Protein AF-A0A2W4JT66-F1 (afdb_monomer)

Foldseek 3Di:
DDDDDDDDDDDDDDDDDDDDDDDDPPDPPDDPDDDDDDDPDDDDPFDQDDFDDDPPDTDHGRDGDDDQLVVVCQDVVVDPPSPDDDPVDPPRPRCPQHDDPSRNPCPVVVVVVVVVVVVVCCVQFVPKDFPDDFDFDPDPPDTDTPDTHIDGDDDPDDD

Secondary structure (DSSP, 8-state):
--------------PPPP------S--SS--S-S----------------SEEETTEEEPTT------HHHHTT-TTTSSSTTS--SS-SS----TT--GGG--TTHHHHHHHHHHHHHHHHHH-TT-EE-SPPEEP--SS---EEE--EE-PPPPPP-

Structure (mmCIF, N/CA/C/O backbone):
data_AF-A0A2W4JT66-F1
#
_entry.id   AF-A0A2W4JT66-F1
#
loop_
_atom_site.group_PDB
_atom_site.id
_atom_site.type_symbol
_atom_site.label_atom_id
_atom_site.label_alt_id
_atom_site.label_comp_id
_atom_site.label_asym_id
_atom_site.label_entity_id
_atom_site.label_seq_id
_atom_site.pdbx_PDB_ins_code
_atom_site.Cartn_x
_atom_site.Cartn_y
_atom_site.Cartn_z
_atom_site.occupancy
_atom_site.B_iso_or_equiv
_atom_site.auth_seq_id
_atom_site.auth_comp_id
_atom_site.auth_asym_id
_atom_site.auth_atom_id
_atom_site.pdbx_PDB_model_num
ATOM 1 N N . MET A 1 1 ? 44.906 57.636 31.935 1.00 37.56 1 MET A N 1
ATOM 2 C CA . MET A 1 1 ? 45.290 56.208 31.812 1.00 37.56 1 MET A CA 1
ATOM 3 C C . MET A 1 1 ? 44.112 55.410 31.243 1.00 37.56 1 MET A C 1
ATOM 5 O O . MET A 1 1 ? 42.994 55.909 31.277 1.00 37.56 1 MET A O 1
ATOM 9 N N . ARG A 1 2 ? 44.379 54.225 30.683 1.00 29.83 2 ARG A N 1
ATOM 10 C CA . ARG A 1 2 ? 43.460 53.199 30.126 1.00 29.83 2 ARG A CA 1
ATOM 11 C C . ARG A 1 2 ? 44.117 51.816 30.395 1.00 29.83 2 ARG A C 1
ATOM 13 O O . ARG A 1 2 ? 45.275 51.840 30.815 1.00 29.83 2 ARG A O 1
ATOM 20 N N . PRO A 1 3 ? 43.509 50.643 30.091 1.00 45.19 3 PRO A N 1
ATOM 21 C CA . PRO A 1 3 ? 42.133 50.371 29.645 1.00 45.19 3 PRO A CA 1
ATOM 22 C C . PRO A 1 3 ? 41.205 50.326 30.887 1.00 45.19 3 PRO A C 1
ATOM 24 O O . PRO A 1 3 ? 41.329 51.267 31.661 1.00 45.19 3 PRO A O 1
ATOM 27 N N . LEU A 1 4 ? 40.240 49.444 31.197 1.00 33.44 4 LEU A N 1
ATOM 28 C CA . LEU A 1 4 ? 39.607 48.197 30.693 1.00 33.44 4 LEU A CA 1
ATOM 29 C C . LEU A 1 4 ? 38.108 48.269 31.107 1.00 33.44 4 LEU A C 1
ATOM 31 O O . LEU A 1 4 ? 37.755 49.121 31.914 1.00 33.44 4 LEU A O 1
ATOM 35 N N . SER A 1 5 ? 37.180 47.371 30.760 1.00 30.52 5 SER A N 1
ATOM 36 C CA . SER A 1 5 ? 36.768 46.685 29.518 1.00 30.52 5 SER A CA 1
ATOM 37 C C . SER A 1 5 ? 35.603 45.756 29.911 1.00 30.52 5 SER A C 1
ATOM 39 O O . SER A 1 5 ? 35.780 44.929 30.803 1.00 30.52 5 SER A O 1
ATOM 41 N N . GLY A 1 6 ? 34.436 45.841 29.269 1.00 28.36 6 GLY A N 1
ATOM 42 C CA . GLY A 1 6 ? 33.312 44.945 29.579 1.00 28.36 6 GLY A CA 1
ATOM 43 C C . GLY A 1 6 ? 32.144 45.131 28.616 1.00 28.36 6 GLY A C 1
ATOM 44 O O . GLY A 1 6 ? 31.425 46.120 28.700 1.00 28.36 6 GLY A O 1
ATOM 45 N N . SER A 1 7 ? 31.979 44.206 27.670 1.00 31.39 7 SER A N 1
ATOM 46 C CA . SER A 1 7 ? 31.023 44.327 26.563 1.00 31.39 7 SER A CA 1
ATOM 47 C C . SER A 1 7 ? 29.937 43.252 26.630 1.00 31.39 7 SER A C 1
ATOM 49 O O . SER A 1 7 ? 30.170 42.110 26.235 1.00 31.39 7 SER A O 1
ATOM 51 N N . GLY A 1 8 ? 28.742 43.626 27.092 1.00 29.00 8 GLY A N 1
ATOM 52 C CA . GLY A 1 8 ? 27.541 42.794 26.990 1.00 29.00 8 GLY A CA 1
ATOM 53 C C . GLY A 1 8 ? 26.790 43.069 25.686 1.00 29.00 8 GLY A C 1
ATOM 54 O O . GLY A 1 8 ? 26.239 44.153 25.513 1.00 29.00 8 GLY A O 1
ATOM 55 N N . SER A 1 9 ? 26.755 42.103 24.769 1.00 33.09 9 SER A N 1
ATOM 56 C CA . SER A 1 9 ? 26.010 42.196 23.507 1.00 33.09 9 SER A CA 1
ATOM 57 C C . SER A 1 9 ? 24.583 41.657 23.661 1.00 33.09 9 SER A C 1
ATOM 59 O O . SER A 1 9 ? 24.345 40.450 23.657 1.00 33.09 9 SER A O 1
ATOM 61 N N . SER A 1 10 ? 23.603 42.555 23.773 1.00 30.44 10 SER A N 1
ATOM 62 C CA . SER A 1 10 ? 22.185 42.188 23.822 1.00 30.44 10 SER A CA 1
ATOM 63 C C . SER A 1 10 ? 21.671 41.754 22.441 1.00 30.44 10 SER A C 1
ATOM 65 O O . SER A 1 10 ? 21.551 42.545 21.505 1.00 30.44 10 SER A O 1
ATOM 67 N N . CYS A 1 11 ? 21.350 40.465 22.303 1.00 26.73 11 CYS A N 1
ATOM 68 C CA . CYS A 1 11 ? 20.792 39.910 21.071 1.00 26.73 11 CYS A CA 1
ATOM 69 C C . CYS A 1 11 ? 19.312 40.306 20.928 1.00 26.73 11 CYS A C 1
ATOM 71 O O . CYS A 1 11 ? 18.454 39.789 21.643 1.00 26.73 11 CYS A O 1
ATOM 73 N N . SER A 1 12 ? 19.003 41.241 20.024 1.00 29.94 12 SER A N 1
ATOM 74 C CA . SER A 1 12 ? 17.636 41.736 19.826 1.00 29.94 12 SER A CA 1
ATOM 75 C C . SER A 1 12 ? 16.807 40.829 18.905 1.00 29.94 12 SER A C 1
ATOM 77 O O . SER A 1 12 ? 17.192 40.483 17.786 1.00 29.94 12 SER A O 1
ATOM 79 N N . THR A 1 13 ? 15.621 40.447 19.378 1.00 30.22 13 THR A N 1
ATOM 80 C CA . THR A 1 13 ? 14.700 39.507 18.725 1.00 30.22 13 THR A CA 1
ATOM 81 C C . THR A 1 13 ? 13.972 40.131 17.528 1.00 30.22 13 THR A C 1
ATOM 83 O O . THR A 1 13 ? 12.829 40.579 17.621 1.00 30.22 13 THR A O 1
ATOM 86 N N . ARG A 1 14 ? 14.606 40.125 16.348 1.00 28.62 14 ARG A N 1
ATOM 87 C CA . ARG A 1 14 ? 13.943 40.527 15.094 1.00 28.62 14 ARG A CA 1
ATOM 88 C C . ARG A 1 14 ? 13.009 39.424 14.577 1.00 28.62 14 ARG A C 1
ATOM 90 O O . ARG A 1 14 ? 13.439 38.485 13.908 1.00 28.62 14 ARG A O 1
ATOM 97 N N . THR A 1 15 ? 11.713 39.584 14.833 1.00 33.66 15 THR A N 1
ATOM 98 C CA . THR A 1 15 ? 10.638 38.753 14.272 1.00 33.66 15 THR A CA 1
ATOM 99 C C . THR A 1 15 ? 10.666 38.767 12.737 1.00 33.66 15 THR A C 1
ATOM 101 O O . THR A 1 15 ? 10.582 39.818 12.099 1.00 33.66 15 THR A O 1
ATOM 104 N N . ARG A 1 16 ? 10.788 37.589 12.111 1.00 32.16 16 ARG A N 1
ATOM 105 C CA . ARG A 1 16 ? 10.805 37.450 10.645 1.00 32.16 16 ARG A CA 1
ATOM 106 C C . ARG A 1 16 ? 9.452 36.930 10.162 1.00 32.16 16 ARG A C 1
ATOM 108 O O . ARG A 1 16 ? 9.041 35.837 10.541 1.00 32.16 16 ARG A O 1
ATOM 115 N N . ARG A 1 17 ? 8.756 37.726 9.340 1.00 29.73 17 ARG A N 1
ATOM 116 C CA . ARG A 1 17 ? 7.459 37.365 8.738 1.00 29.73 17 ARG A CA 1
ATOM 117 C C . ARG A 1 17 ? 7.528 35.996 8.049 1.00 29.73 17 ARG A C 1
ATOM 119 O O . ARG A 1 17 ? 8.487 35.720 7.330 1.00 29.73 17 ARG A O 1
ATOM 126 N N . ARG A 1 18 ? 6.460 35.199 8.180 1.00 33.50 18 ARG A N 1
ATOM 127 C CA . ARG A 1 18 ? 6.167 34.126 7.220 1.00 33.50 18 ARG A CA 1
ATOM 128 C C . ARG A 1 18 ? 5.871 34.760 5.859 1.00 33.50 18 ARG A C 1
ATOM 130 O O . ARG A 1 18 ? 5.013 35.632 5.762 1.00 33.50 18 ARG A O 1
ATOM 137 N N . SER A 1 19 ? 6.547 34.284 4.823 1.00 29.20 19 SER A N 1
ATOM 138 C CA . SER A 1 19 ? 6.195 34.502 3.420 1.00 29.20 19 SER A CA 1
ATOM 139 C C . SER A 1 19 ? 6.263 33.150 2.724 1.00 29.20 19 SER A C 1
ATOM 141 O O . SER A 1 19 ? 7.287 32.470 2.821 1.00 29.20 19 SER A O 1
ATOM 143 N N . SER A 1 20 ? 5.180 32.748 2.067 1.00 37.56 20 SER A N 1
ATOM 144 C CA . SER A 1 20 ? 5.131 31.534 1.256 1.00 37.56 20 SER A CA 1
ATOM 145 C C . SER A 1 20 ? 6.160 31.609 0.126 1.00 37.56 20 SER A C 1
ATOM 147 O O . SER A 1 20 ? 6.256 32.614 -0.575 1.00 37.56 20 SER A O 1
ATOM 149 N N . ALA A 1 21 ? 6.936 30.541 -0.044 1.00 29.69 21 ALA A N 1
ATOM 150 C CA . ALA A 1 21 ? 7.884 30.391 -1.138 1.00 29.69 21 ALA A CA 1
ATOM 151 C C . ALA A 1 21 ? 7.796 28.958 -1.668 1.00 29.69 21 ALA A C 1
ATOM 153 O O . ALA A 1 21 ? 8.055 28.001 -0.938 1.00 29.69 21 ALA A O 1
ATOM 154 N N . THR A 1 22 ? 7.388 28.828 -2.928 1.00 28.62 22 THR A N 1
ATOM 155 C CA . THR A 1 22 ? 7.258 27.559 -3.651 1.00 28.62 22 THR A CA 1
ATOM 156 C C . THR A 1 22 ? 8.576 26.789 -3.626 1.00 28.62 22 THR A C 1
ATOM 158 O O . THR A 1 22 ? 9.622 27.362 -3.924 1.00 28.62 22 THR A O 1
ATOM 161 N N . ILE A 1 23 ? 8.536 25.494 -3.295 1.00 28.20 23 ILE A N 1
ATOM 162 C CA . ILE A 1 23 ? 9.728 24.634 -3.264 1.00 28.20 23 ILE A CA 1
ATOM 163 C C . ILE A 1 23 ? 10.257 24.471 -4.703 1.00 28.20 23 ILE A C 1
ATOM 165 O O . ILE A 1 23 ? 9.552 23.903 -5.538 1.00 28.20 23 ILE A O 1
ATOM 169 N N . PRO A 1 24 ? 11.472 24.949 -5.036 1.00 28.22 24 PRO A N 1
ATOM 170 C CA . PRO A 1 24 ? 11.989 24.858 -6.394 1.00 28.22 24 PRO A CA 1
ATOM 171 C C . PRO A 1 24 ? 12.610 23.480 -6.660 1.00 28.22 24 PRO A C 1
ATOM 173 O O . PRO A 1 24 ? 13.365 22.953 -5.843 1.00 28.22 24 PRO A O 1
ATOM 176 N N . ILE A 1 25 ? 12.385 22.939 -7.860 1.00 33.06 25 ILE A N 1
ATOM 177 C CA . ILE A 1 25 ? 12.817 21.601 -8.331 1.00 33.06 25 ILE A CA 1
ATOM 178 C C . ILE A 1 25 ? 14.354 21.510 -8.591 1.00 33.06 25 ILE A C 1
ATOM 180 O O . ILE A 1 25 ? 14.862 20.693 -9.354 1.00 33.06 25 ILE A O 1
ATOM 184 N N . CYS A 1 26 ? 15.156 22.340 -7.918 1.00 25.95 26 CYS A N 1
ATOM 185 C CA . CYS A 1 26 ? 16.594 22.505 -8.152 1.00 25.95 26 CYS A CA 1
ATOM 186 C C . CYS A 1 26 ? 17.467 21.749 -7.125 1.00 25.95 26 CYS A C 1
ATOM 188 O O . CYS A 1 26 ? 18.288 22.355 -6.438 1.00 25.95 26 CYS A O 1
ATOM 190 N N . TRP A 1 27 ? 17.299 20.423 -7.004 1.00 25.17 27 TRP A N 1
ATOM 191 C CA . TRP A 1 27 ? 18.064 19.602 -6.036 1.00 25.17 27 TRP A CA 1
ATOM 192 C C . TRP A 1 27 ? 18.838 18.402 -6.615 1.00 25.17 27 TRP A C 1
ATOM 194 O O . TRP A 1 27 ? 19.273 17.518 -5.885 1.00 25.17 27 TRP A O 1
ATOM 204 N N . THR A 1 28 ? 19.094 18.385 -7.927 1.00 35.91 28 THR A N 1
ATOM 205 C CA . THR A 1 28 ? 19.926 17.357 -8.596 1.00 35.91 28 THR A CA 1
ATOM 206 C C . THR A 1 28 ? 21.091 17.945 -9.410 1.00 35.91 28 THR A C 1
ATOM 208 O O . THR A 1 28 ? 21.583 17.327 -10.351 1.00 35.91 28 THR A O 1
ATOM 211 N N . ALA A 1 29 ? 21.582 19.133 -9.027 1.00 31.92 29 ALA A N 1
ATOM 212 C CA . ALA A 1 29 ? 22.591 19.890 -9.783 1.00 31.92 29 ALA A CA 1
ATOM 213 C C . ALA A 1 29 ? 23.931 20.165 -9.052 1.00 31.92 29 ALA A C 1
ATOM 215 O O . ALA A 1 29 ? 24.747 20.933 -9.563 1.00 31.92 29 ALA A O 1
ATOM 216 N N . ARG A 1 30 ? 24.213 19.561 -7.880 1.00 30.19 30 ARG A N 1
ATOM 217 C CA . ARG A 1 30 ? 25.491 19.796 -7.162 1.00 30.19 30 ARG A CA 1
ATOM 218 C C . ARG A 1 30 ? 26.034 18.601 -6.358 1.00 30.19 30 ARG A C 1
ATOM 220 O O . ARG A 1 30 ? 26.128 18.655 -5.141 1.00 30.19 30 ARG A O 1
ATOM 227 N N . SER A 1 31 ? 26.479 17.552 -7.055 1.00 28.94 31 SER A N 1
ATOM 228 C CA . SER A 1 31 ? 27.296 16.460 -6.474 1.00 28.94 31 SER A CA 1
ATOM 229 C C . SER A 1 31 ? 28.659 16.246 -7.159 1.00 28.94 31 SER A C 1
ATOM 231 O O . SER A 1 31 ? 29.521 15.546 -6.628 1.00 28.94 31 SER A O 1
ATOM 233 N N . LYS A 1 32 ? 28.928 16.897 -8.302 1.00 30.89 32 LYS A N 1
ATOM 234 C CA . LYS A 1 32 ? 30.265 16.908 -8.924 1.00 30.89 32 LYS A CA 1
ATOM 235 C C . LYS A 1 32 ? 31.229 17.834 -8.166 1.00 30.89 32 LYS A C 1
ATOM 237 O O . LYS A 1 32 ? 31.409 18.973 -8.595 1.00 30.89 32 LYS A O 1
ATOM 242 N N . ARG A 1 33 ? 31.837 17.323 -7.082 1.00 30.83 33 ARG A N 1
ATOM 243 C CA . ARG A 1 33 ? 33.241 17.529 -6.621 1.00 30.83 33 ARG A CA 1
ATOM 244 C C . ARG A 1 33 ? 33.397 17.178 -5.127 1.00 30.83 33 ARG A C 1
ATOM 246 O O . ARG A 1 33 ? 33.743 18.034 -4.324 1.00 30.83 33 ARG A O 1
ATOM 253 N N . CYS A 1 34 ? 33.200 15.907 -4.782 1.00 25.83 34 CYS A N 1
ATOM 254 C CA . CYS A 1 34 ? 33.776 15.310 -3.573 1.00 25.83 34 CYS A CA 1
ATOM 255 C C . CYS A 1 34 ? 34.609 14.086 -3.974 1.00 25.83 34 CYS A C 1
ATOM 257 O O . CYS A 1 34 ? 34.186 13.309 -4.826 1.00 25.83 34 CYS A O 1
ATOM 259 N N . SER A 1 35 ? 35.799 14.002 -3.382 1.00 26.03 35 SER A N 1
ATOM 260 C CA . SER A 1 35 ? 36.809 12.934 -3.350 1.00 26.03 35 SER A CA 1
ATOM 261 C C . SER A 1 35 ? 36.580 11.653 -4.168 1.00 26.03 35 SER A C 1
ATOM 263 O O . SER A 1 35 ? 35.626 10.909 -3.951 1.00 26.03 35 SER A O 1
ATOM 265 N N . ALA A 1 36 ? 37.560 11.308 -5.009 1.00 33.38 36 ALA A N 1
ATOM 266 C CA . ALA A 1 36 ? 37.709 9.938 -5.492 1.00 33.38 36 ALA A CA 1
ATOM 267 C C . ALA A 1 36 ? 38.086 9.014 -4.317 1.00 33.38 36 ALA A C 1
ATOM 269 O O . ALA A 1 36 ? 39.074 9.261 -3.631 1.00 33.38 36 ALA A O 1
ATOM 270 N N . GLY A 1 37 ? 37.302 7.957 -4.093 1.00 28.25 37 GLY A N 1
ATOM 271 C CA . GLY A 1 37 ? 37.532 6.995 -3.012 1.00 28.25 37 GLY A CA 1
ATOM 272 C C . GLY A 1 37 ? 36.408 5.963 -2.895 1.00 28.25 37 GLY A C 1
ATOM 273 O O . GLY A 1 37 ? 35.294 6.293 -2.509 1.00 28.25 37 GLY A O 1
ATOM 274 N N . SER A 1 38 ? 36.709 4.717 -3.271 1.00 30.16 38 SER A N 1
ATOM 275 C CA . SER A 1 38 ? 36.055 3.474 -2.810 1.00 30.16 38 SER A CA 1
ATOM 276 C C . SER A 1 38 ? 34.560 3.516 -2.414 1.00 30.16 38 SER A C 1
ATOM 278 O O . SER A 1 38 ? 34.219 3.341 -1.248 1.00 30.16 38 SER A O 1
ATOM 280 N N . LEU A 1 39 ? 33.649 3.603 -3.392 1.00 28.72 39 LEU A N 1
ATOM 281 C CA . LEU A 1 39 ? 32.224 3.259 -3.203 1.00 28.72 39 LEU A CA 1
ATOM 282 C C . LEU A 1 39 ? 31.661 2.502 -4.422 1.00 28.72 39 LEU A C 1
ATOM 284 O O . LEU A 1 39 ? 30.689 2.884 -5.071 1.00 28.72 39 LEU A O 1
ATOM 288 N N . ARG A 1 40 ? 32.331 1.392 -4.759 1.00 31.05 40 ARG A N 1
ATOM 289 C CA . ARG A 1 40 ? 31.902 0.447 -5.802 1.00 31.05 40 ARG A CA 1
ATOM 290 C C . ARG A 1 40 ? 30.761 -0.418 -5.248 1.00 31.05 40 ARG A C 1
ATOM 292 O O . ARG A 1 40 ? 30.931 -1.022 -4.200 1.00 31.05 40 ARG A O 1
ATOM 299 N N . ARG A 1 41 ? 29.652 -0.528 -5.993 1.00 34.56 41 ARG A N 1
ATOM 300 C CA . ARG A 1 41 ? 28.421 -1.269 -5.634 1.00 34.56 41 ARG A CA 1
ATOM 301 C C . ARG A 1 41 ? 27.715 -0.760 -4.358 1.00 34.56 41 ARG A C 1
ATOM 303 O O . ARG A 1 41 ? 27.896 -1.295 -3.271 1.00 34.56 41 ARG A O 1
ATOM 310 N N . ARG A 1 42 ? 26.773 0.173 -4.525 1.00 30.16 42 ARG A N 1
ATOM 311 C CA . ARG A 1 42 ? 25.544 0.195 -3.713 1.00 30.16 42 ARG A CA 1
ATOM 312 C C . ARG A 1 42 ? 24.365 0.105 -4.681 1.00 30.16 42 ARG A C 1
ATOM 314 O O . ARG A 1 42 ? 24.335 0.835 -5.667 1.00 30.16 42 ARG A O 1
ATOM 321 N N . THR A 1 43 ? 23.488 -0.871 -4.470 1.00 34.41 43 THR A N 1
ATOM 322 C CA . THR A 1 43 ? 22.540 -1.334 -5.493 1.00 34.41 43 THR A CA 1
ATOM 323 C C . THR A 1 43 ? 21.412 -0.334 -5.725 1.00 34.41 43 THR A C 1
ATOM 325 O O . THR A 1 43 ? 20.667 -0.014 -4.804 1.00 34.41 43 THR A O 1
ATOM 328 N N . VAL A 1 44 ? 21.253 0.099 -6.975 1.00 40.81 44 VAL A N 1
ATOM 329 C CA . VAL A 1 44 ? 20.048 0.756 -7.497 1.00 40.81 44 VAL A CA 1
ATOM 330 C C . VAL A 1 44 ? 19.626 -0.042 -8.728 1.00 40.81 44 VAL A C 1
ATOM 332 O O . VAL A 1 44 ? 20.479 -0.407 -9.537 1.00 40.81 44 VAL A O 1
ATOM 335 N N . PHE A 1 45 ? 18.335 -0.354 -8.856 1.00 42.72 45 PHE A N 1
ATOM 336 C CA . PHE A 1 45 ? 17.813 -1.089 -10.008 1.00 42.72 45 PHE A CA 1
ATOM 337 C C . PHE A 1 45 ? 17.864 -0.207 -11.262 1.00 42.72 45 PHE A C 1
ATOM 339 O O . PHE A 1 45 ? 17.018 0.659 -11.460 1.00 42.72 45 PHE A O 1
ATOM 346 N N . GLY A 1 46 ? 18.875 -0.435 -12.099 1.00 46.44 46 GLY A N 1
ATOM 347 C CA . GLY A 1 46 ? 19.053 0.239 -13.380 1.00 46.44 46 GLY A CA 1
ATOM 348 C C . GLY A 1 46 ? 20.039 -0.525 -14.260 1.00 46.44 46 GLY A C 1
ATOM 349 O O . GLY A 1 46 ? 21.210 -0.667 -13.912 1.00 46.44 46 GLY A O 1
ATOM 350 N N . SER A 1 47 ? 19.564 -1.025 -15.399 1.00 41.28 47 SER A N 1
ATOM 351 C CA . SER A 1 47 ? 20.405 -1.686 -16.403 1.00 41.28 47 SER A CA 1
ATOM 352 C C . SER A 1 47 ? 21.072 -0.650 -17.320 1.00 41.28 47 SER A C 1
ATOM 354 O O . SER A 1 47 ? 20.452 0.369 -17.628 1.00 41.28 47 SER A O 1
ATOM 356 N N . PRO A 1 48 ? 22.306 -0.881 -17.810 1.00 46.28 48 PRO A N 1
ATOM 357 C CA . PRO A 1 48 ? 22.974 0.034 -18.734 1.00 46.28 48 PRO A CA 1
ATOM 358 C C . PRO A 1 48 ? 22.291 0.013 -20.111 1.00 46.28 48 PRO A C 1
ATOM 360 O O . PRO A 1 48 ? 22.538 -0.867 -20.937 1.00 46.28 48 PRO A O 1
ATOM 363 N N . LEU A 1 49 ? 21.421 0.992 -20.360 1.00 55.22 49 LEU A N 1
ATOM 364 C CA . LEU A 1 49 ? 20.580 1.046 -21.557 1.00 55.22 49 LEU A CA 1
ATOM 365 C C . LEU A 1 49 ? 21.372 1.297 -22.849 1.00 55.22 49 LEU A C 1
ATOM 367 O O . LEU A 1 49 ? 22.395 1.985 -22.865 1.00 55.22 49 LEU A O 1
ATOM 371 N N . ARG A 1 50 ? 20.837 0.797 -23.969 1.00 49.22 50 ARG A N 1
ATOM 372 C CA . ARG A 1 50 ? 21.166 1.278 -25.321 1.00 49.22 50 ARG A CA 1
ATOM 373 C C . ARG A 1 50 ? 20.451 2.618 -25.545 1.00 49.22 50 ARG A C 1
ATOM 375 O O . ARG A 1 50 ? 19.325 2.783 -25.089 1.00 49.22 50 ARG A O 1
ATOM 382 N N . THR A 1 51 ? 21.093 3.552 -26.251 1.00 49.28 51 THR A N 1
ATOM 383 C CA . THR A 1 51 ? 20.539 4.877 -26.594 1.00 49.28 51 THR A CA 1
ATOM 384 C C . THR A 1 51 ? 19.099 4.776 -27.108 1.00 49.28 51 THR A C 1
ATOM 386 O O . THR A 1 51 ? 18.849 4.071 -28.086 1.00 49.28 51 THR A O 1
ATOM 389 N N . SER A 1 52 ? 18.174 5.496 -26.473 1.00 55.44 52 SER A N 1
ATOM 390 C CA . SER A 1 52 ? 16.737 5.464 -26.774 1.00 55.44 52 SER A CA 1
ATOM 391 C C . SER A 1 52 ? 16.093 6.851 -26.614 1.00 55.44 52 SER A C 1
ATOM 393 O O . SER A 1 52 ? 16.724 7.806 -26.145 1.00 55.44 52 SER A O 1
ATOM 395 N N . ARG A 1 53 ? 14.832 6.983 -27.048 1.00 47.53 53 ARG A N 1
ATOM 396 C CA . ARG A 1 53 ? 14.027 8.206 -26.910 1.00 47.53 53 ARG A CA 1
ATOM 397 C C . ARG A 1 53 ? 12.824 7.918 -26.014 1.00 47.53 53 ARG A C 1
ATOM 399 O O . ARG A 1 53 ? 11.836 7.366 -26.488 1.00 47.53 53 ARG A O 1
ATOM 406 N N . SER A 1 54 ? 12.906 8.303 -24.743 1.00 61.06 54 SER A N 1
ATOM 407 C CA . SER A 1 54 ? 11.720 8.431 -23.888 1.00 61.06 54 SER A CA 1
ATOM 408 C C . SER A 1 54 ? 10.956 9.713 -24.243 1.00 61.06 54 SER A C 1
ATOM 410 O O . SER A 1 54 ? 11.425 10.514 -25.060 1.00 61.06 54 SER A O 1
ATOM 412 N N . ALA A 1 55 ? 9.798 9.939 -23.614 1.00 56.88 55 ALA A N 1
ATOM 413 C CA . ALA A 1 55 ? 9.036 11.178 -23.764 1.00 56.88 55 ALA A CA 1
ATOM 414 C C . ALA A 1 55 ? 9.951 12.419 -23.646 1.00 56.88 55 ALA A C 1
ATOM 416 O O . ALA A 1 55 ? 10.752 12.535 -22.717 1.00 56.88 55 ALA A O 1
ATOM 417 N N .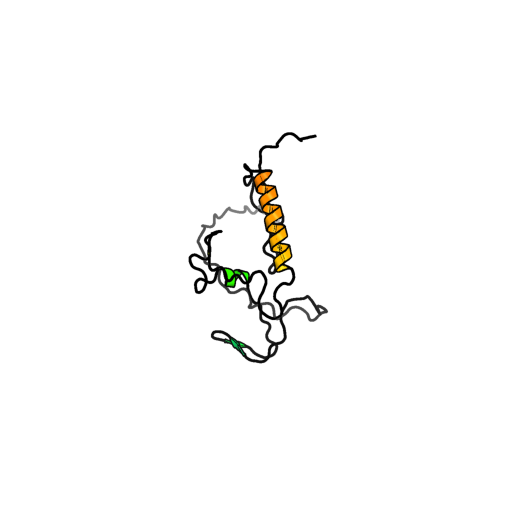 ALA A 1 56 ? 9.883 13.290 -24.659 1.00 58.97 56 ALA A N 1
ATOM 418 C CA . ALA A 1 56 ? 10.639 14.537 -24.831 1.00 58.97 56 ALA A CA 1
ATOM 419 C C . ALA A 1 56 ? 12.191 14.511 -24.729 1.00 58.97 56 ALA A C 1
ATOM 421 O O . ALA A 1 56 ? 12.806 15.554 -24.962 1.00 58.97 56 ALA A O 1
ATOM 422 N N . LYS A 1 57 ? 12.874 13.389 -24.431 1.00 73.00 57 LYS A N 1
ATOM 423 C CA . LYS A 1 57 ? 14.326 13.403 -24.132 1.00 73.00 57 LYS A CA 1
ATOM 424 C C . LYS A 1 57 ? 15.122 12.256 -24.768 1.00 73.00 57 LYS A C 1
ATOM 426 O O . LYS A 1 57 ? 14.701 11.103 -24.790 1.00 73.00 57 LYS A O 1
ATOM 431 N N . LYS A 1 58 ? 16.320 12.582 -25.275 1.00 80.94 58 LYS A N 1
ATOM 432 C CA . LYS A 1 58 ? 17.316 11.604 -25.750 1.00 80.94 58 LYS A CA 1
ATOM 433 C C . LYS A 1 58 ? 18.109 11.068 -24.553 1.00 80.94 58 LYS A C 1
ATOM 435 O O . LYS A 1 58 ? 18.770 11.856 -23.879 1.00 80.94 58 LYS A O 1
ATOM 440 N N . ILE A 1 59 ? 18.072 9.756 -24.332 1.00 84.00 59 ILE A N 1
ATOM 441 C CA . ILE A 1 59 ? 18.846 9.052 -23.298 1.00 84.00 59 ILE A CA 1
ATOM 442 C C . ILE A 1 59 ? 20.106 8.479 -23.952 1.00 84.00 59 ILE A C 1
ATOM 444 O O . ILE A 1 59 ? 20.013 7.844 -25.007 1.00 84.00 59 ILE A O 1
ATOM 448 N N . LYS A 1 60 ? 21.285 8.692 -23.364 1.00 84.06 60 LYS A N 1
ATOM 449 C CA . LYS A 1 60 ? 22.557 8.164 -23.881 1.00 84.06 60 LYS A CA 1
ATOM 450 C C . LYS A 1 60 ? 22.863 6.790 -23.286 1.00 84.06 60 LYS A C 1
ATOM 452 O O . LYS A 1 60 ? 22.474 6.473 -22.164 1.00 84.06 60 LYS A O 1
ATOM 457 N N . LYS A 1 61 ? 23.625 5.975 -24.023 1.00 84.50 61 LYS A N 1
ATOM 458 C CA . LYS A 1 61 ? 24.173 4.718 -23.495 1.00 84.50 61 LYS A CA 1
ATOM 459 C C . LYS A 1 61 ? 24.997 4.990 -22.229 1.00 84.50 61 LYS A C 1
ATOM 461 O O . LYS A 1 61 ? 25.976 5.728 -22.290 1.00 84.50 61 LYS A O 1
ATOM 466 N N . GLY A 1 62 ? 24.627 4.345 -21.123 1.00 84.00 62 GLY A N 1
ATOM 467 C CA . GLY A 1 62 ? 25.283 4.505 -19.820 1.00 84.00 62 GLY A CA 1
ATOM 468 C C . GLY A 1 62 ? 24.701 5.600 -18.917 1.00 84.00 62 GLY A C 1
ATOM 469 O O . GLY A 1 62 ? 25.175 5.739 -17.790 1.00 84.00 62 GLY A O 1
ATOM 470 N N . ASP A 1 63 ? 23.673 6.334 -19.358 1.00 86.88 63 ASP A N 1
ATOM 471 C CA . ASP A 1 63 ? 22.847 7.132 -18.447 1.00 86.88 63 ASP A CA 1
ATOM 472 C C . ASP A 1 63 ? 22.044 6.196 -17.520 1.00 86.88 63 ASP A C 1
ATOM 474 O O . ASP A 1 63 ? 21.580 5.132 -17.937 1.00 86.88 63 ASP A O 1
ATOM 478 N N . TRP A 1 64 ? 21.852 6.605 -16.263 1.00 83.19 64 TRP A N 1
ATOM 479 C CA . TRP A 1 64 ? 20.993 5.902 -15.307 1.00 83.19 64 TRP A CA 1
ATOM 480 C C . TRP A 1 64 ? 19.560 6.429 -15.393 1.00 83.19 64 TRP A C 1
ATOM 482 O O . TRP A 1 64 ? 19.347 7.641 -15.348 1.00 83.19 64 TRP A O 1
ATOM 492 N N . LEU A 1 65 ? 18.582 5.523 -15.450 1.00 86.06 65 LEU A N 1
ATOM 493 C CA . LEU A 1 65 ? 17.165 5.838 -15.259 1.00 86.06 65 LEU A CA 1
ATOM 494 C C . LEU A 1 65 ? 16.657 5.238 -13.947 1.00 86.06 65 LEU A C 1
ATOM 496 O O . LEU A 1 65 ? 17.142 4.199 -13.504 1.00 86.06 65 LEU A O 1
ATOM 500 N N . VAL A 1 66 ? 15.651 5.888 -13.364 1.00 87.25 66 VAL A N 1
ATOM 501 C CA . VAL A 1 66 ? 14.886 5.414 -12.205 1.00 87.25 66 VAL A CA 1
ATOM 502 C C . VAL A 1 66 ? 13.407 5.613 -12.526 1.00 87.25 66 VAL A C 1
ATOM 504 O O . VAL A 1 66 ? 13.010 6.708 -12.926 1.00 87.25 66 VAL A O 1
ATOM 507 N N . THR A 1 67 ? 12.601 4.565 -12.374 1.00 87.00 67 THR A N 1
ATOM 508 C CA . THR A 1 67 ? 11.154 4.585 -12.624 1.00 87.00 67 THR A CA 1
ATOM 509 C C . THR A 1 67 ? 10.385 4.723 -11.313 1.00 87.00 67 THR A C 1
ATOM 511 O O . THR A 1 67 ? 10.392 3.834 -10.463 1.00 87.00 67 THR A O 1
ATOM 514 N N . TRP A 1 68 ? 9.689 5.846 -11.139 1.00 89.81 68 TRP A N 1
ATOM 515 C CA . TRP A 1 68 ? 8.897 6.114 -9.939 1.00 89.81 68 TRP A CA 1
ATOM 516 C C . TRP A 1 68 ? 7.505 5.487 -10.055 1.00 89.81 68 TRP A C 1
ATOM 518 O O . TRP A 1 68 ? 6.532 6.163 -10.379 1.00 89.81 68 TRP A O 1
ATOM 528 N N . LEU A 1 69 ? 7.401 4.185 -9.768 1.00 89.69 69 LEU A N 1
ATOM 529 C CA . LEU A 1 69 ? 6.131 3.439 -9.835 1.00 89.69 69 LEU A CA 1
ATOM 530 C C . LEU A 1 69 ? 5.026 4.057 -8.954 1.00 89.69 69 LEU A C 1
ATOM 532 O O . LEU A 1 69 ? 3.857 4.016 -9.313 1.00 89.69 69 LEU A O 1
ATOM 536 N N . VAL A 1 70 ? 5.397 4.695 -7.837 1.00 90.50 70 VAL A N 1
ATOM 537 C CA . VAL A 1 70 ? 4.475 5.432 -6.948 1.00 90.50 70 VAL A CA 1
ATOM 538 C C . VAL A 1 70 ? 3.861 6.672 -7.624 1.00 90.50 70 VAL A C 1
ATOM 540 O O . VAL A 1 70 ? 2.754 7.065 -7.261 1.00 90.50 70 VAL A O 1
ATOM 543 N N . SER A 1 71 ? 4.552 7.256 -8.610 1.00 91.62 71 SER A N 1
ATOM 544 C CA . SER A 1 71 ? 4.038 8.344 -9.454 1.00 91.62 71 SER A CA 1
ATOM 545 C C . SER A 1 71 ? 3.159 7.800 -10.581 1.00 91.62 71 SER A C 1
ATOM 547 O O . SER A 1 71 ? 2.078 8.320 -10.801 1.00 91.62 71 SER A O 1
ATOM 549 N N . ALA A 1 72 ? 3.579 6.716 -11.245 1.00 92.12 72 ALA A N 1
ATOM 550 C CA . ALA A 1 72 ? 2.793 6.078 -12.309 1.00 92.12 72 ALA A CA 1
ATOM 551 C C . ALA A 1 72 ? 1.458 5.492 -11.798 1.00 92.12 72 ALA A C 1
ATOM 553 O O . ALA A 1 72 ? 0.465 5.476 -12.510 1.00 92.12 72 ALA A O 1
ATOM 554 N N . ASN A 1 73 ? 1.407 5.063 -10.532 1.00 93.19 73 ASN A N 1
ATOM 555 C CA . ASN A 1 73 ? 0.173 4.650 -9.850 1.00 93.19 73 ASN A CA 1
ATOM 556 C C . ASN A 1 73 ? -0.750 5.824 -9.449 1.00 93.19 73 ASN A C 1
ATOM 558 O O . ASN A 1 73 ? -1.773 5.588 -8.811 1.00 93.19 73 ASN A O 1
ATOM 562 N N . ARG A 1 74 ? -0.372 7.070 -9.762 1.00 93.69 74 ARG A N 1
ATOM 563 C CA . ARG A 1 74 ? -1.172 8.295 -9.592 1.00 93.69 74 ARG A CA 1
ATOM 564 C C . ARG A 1 74 ? -1.247 9.111 -10.889 1.00 93.69 74 ARG A C 1
ATOM 566 O O . ARG A 1 74 ? -1.498 10.309 -10.850 1.00 93.69 74 ARG A O 1
ATOM 573 N N . ASP A 1 75 ? -0.969 8.480 -12.023 1.00 94.00 75 ASP A N 1
ATOM 574 C CA . ASP A 1 75 ? -0.949 9.163 -13.309 1.00 94.00 75 ASP A CA 1
ATOM 575 C C . ASP A 1 75 ? -2.377 9.544 -13.726 1.00 94.00 75 ASP A C 1
ATOM 577 O O . ASP A 1 75 ? -3.236 8.672 -13.881 1.00 94.00 75 ASP A O 1
ATOM 581 N N . GLU A 1 76 ? -2.640 10.842 -13.873 1.00 93.56 76 GLU A N 1
ATOM 582 C CA . GLU A 1 76 ? -3.954 11.383 -14.237 1.00 93.56 76 GLU A CA 1
ATOM 583 C C . GLU A 1 76 ? -4.337 11.089 -15.700 1.00 93.56 76 GLU A C 1
ATOM 585 O O . GLU A 1 76 ? -5.521 11.126 -16.033 1.00 93.56 76 GLU A O 1
ATOM 590 N N . GLU A 1 77 ? -3.382 10.685 -16.553 1.00 93.50 77 GLU A N 1
AT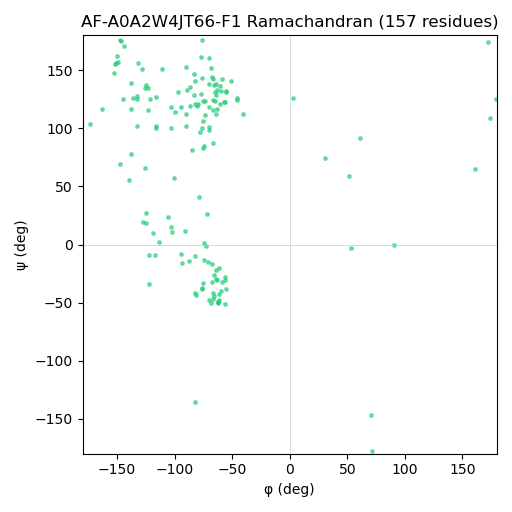OM 591 C CA . GLU A 1 77 ? -3.674 10.137 -17.889 1.00 93.50 77 GLU A CA 1
ATOM 592 C C . GLU A 1 77 ? -4.219 8.690 -17.835 1.00 93.50 77 GLU A C 1
ATOM 594 O O . GLU A 1 77 ? -4.728 8.183 -18.837 1.00 93.50 77 GLU A O 1
ATOM 599 N N . VAL A 1 78 ? -4.116 8.003 -16.685 1.00 92.44 78 VAL A N 1
ATOM 600 C CA . VAL A 1 78 ? -4.438 6.566 -16.527 1.00 92.44 78 VAL A CA 1
ATOM 601 C C . VAL A 1 78 ? -5.505 6.298 -15.459 1.00 92.44 78 VAL A C 1
ATOM 603 O O . VAL A 1 78 ? -6.292 5.359 -15.600 1.00 92.44 78 VAL A O 1
ATOM 606 N N . PHE A 1 79 ? -5.542 7.091 -14.387 1.00 93.19 79 PHE A N 1
ATOM 607 C CA . PHE A 1 79 ? -6.426 6.897 -13.239 1.00 93.19 79 PHE A CA 1
ATOM 608 C C . PHE A 1 79 ? -7.284 8.140 -12.994 1.00 93.19 79 PHE A C 1
ATOM 610 O O . PHE A 1 79 ? -6.778 9.182 -12.588 1.00 93.19 79 PHE A O 1
ATOM 617 N N . GLU A 1 80 ? -8.603 8.009 -13.143 1.00 92.00 80 GLU A N 1
ATOM 618 C CA . GLU A 1 80 ? -9.537 9.058 -12.729 1.00 92.00 80 GLU A CA 1
ATOM 619 C C . GLU A 1 80 ? -9.457 9.271 -11.204 1.00 92.00 80 GLU A C 1
ATOM 621 O O . GLU A 1 80 ? -9.473 8.302 -10.436 1.00 92.00 80 GLU A O 1
ATOM 626 N N . ASN A 1 81 ? -9.377 10.533 -10.763 1.00 91.94 81 ASN A N 1
ATOM 627 C CA . ASN A 1 81 ? -9.234 10.946 -9.358 1.00 91.94 81 ASN A CA 1
ATOM 628 C C . ASN A 1 81 ? -8.070 10.229 -8.622 1.00 91.94 81 ASN A C 1
ATOM 630 O O . ASN A 1 81 ? -8.306 9.534 -7.627 1.00 91.94 81 ASN A O 1
ATOM 634 N N . PRO A 1 82 ? -6.808 10.354 -9.085 1.00 92.38 82 PRO A N 1
ATOM 635 C CA . PRO A 1 82 ? -5.709 9.454 -8.709 1.00 92.38 82 PRO A CA 1
ATOM 636 C C . PRO A 1 82 ? -5.336 9.473 -7.217 1.00 92.38 82 PRO A C 1
ATOM 638 O O . PRO A 1 82 ? -4.925 8.446 -6.678 1.00 92.38 82 PRO A O 1
ATOM 641 N N . ASP A 1 83 ? -5.514 10.603 -6.527 1.00 93.75 83 ASP A N 1
ATOM 642 C CA . ASP A 1 83 ? -5.275 10.713 -5.079 1.00 93.75 83 ASP A CA 1
ATOM 643 C C . ASP A 1 83 ? -6.448 10.222 -4.209 1.00 93.75 83 ASP A C 1
ATOM 645 O O . ASP A 1 83 ? -6.290 10.063 -2.995 1.00 93.75 83 ASP A O 1
ATOM 649 N N . ALA A 1 84 ? -7.615 9.936 -4.796 1.00 94.19 84 ALA A N 1
ATOM 650 C CA . ALA A 1 84 ? -8.748 9.382 -4.062 1.00 94.19 84 ALA A CA 1
ATOM 651 C C . ALA A 1 84 ? -8.528 7.889 -3.762 1.00 94.19 84 ALA A C 1
ATOM 653 O O . ALA A 1 84 ? -8.347 7.065 -4.669 1.00 94.19 84 ALA A O 1
ATOM 654 N N . PHE A 1 85 ? -8.590 7.525 -2.478 1.00 93.00 85 PHE A N 1
ATOM 655 C CA . PHE A 1 85 ? -8.582 6.131 -2.041 1.00 93.00 85 PHE A CA 1
ATOM 656 C C . PHE A 1 85 ? -9.969 5.505 -2.245 1.00 93.00 85 PHE A C 1
ATOM 658 O O . PHE A 1 85 ? -10.856 5.647 -1.407 1.00 93.00 85 PHE A O 1
ATOM 665 N N . ASP A 1 86 ? -10.134 4.804 -3.364 1.00 93.44 86 ASP A N 1
ATOM 666 C CA . ASP A 1 86 ? -11.315 4.003 -3.682 1.00 93.44 86 ASP A CA 1
ATOM 667 C C . ASP A 1 86 ? -10.932 2.517 -3.784 1.00 93.44 86 ASP A C 1
ATOM 669 O O . ASP A 1 86 ? -10.013 2.143 -4.519 1.00 93.44 86 ASP A O 1
ATOM 673 N N . VAL A 1 87 ? -11.647 1.678 -3.029 1.00 91.75 87 VAL A N 1
ATOM 674 C CA . VAL A 1 87 ? -11.493 0.212 -2.994 1.00 91.75 87 VAL A CA 1
ATOM 675 C C . VAL A 1 87 ? -12.325 -0.510 -4.060 1.00 91.75 87 VAL A C 1
ATOM 677 O O . VAL A 1 87 ? -12.096 -1.694 -4.302 1.00 91.75 87 VAL A O 1
ATOM 680 N N . THR A 1 88 ? -13.281 0.181 -4.688 1.00 94.88 88 THR A N 1
ATOM 681 C CA . THR A 1 88 ? -14.161 -0.351 -5.742 1.00 94.88 88 THR A CA 1
ATOM 682 C C . THR A 1 88 ? -13.639 -0.086 -7.159 1.00 94.88 88 THR A C 1
ATOM 684 O O . THR A 1 88 ? -14.065 -0.769 -8.092 1.00 94.88 88 THR A O 1
ATOM 687 N N . ARG A 1 89 ? -12.672 0.836 -7.309 1.00 92.88 89 ARG A N 1
ATOM 688 C CA . ARG A 1 89 ? -12.002 1.234 -8.558 1.00 92.88 89 ARG A CA 1
ATOM 689 C C . ARG A 1 89 ? -11.688 0.041 -9.461 1.00 92.88 89 ARG A C 1
ATOM 691 O O . ARG A 1 89 ? -10.806 -0.771 -9.169 1.00 92.88 89 ARG A O 1
ATOM 698 N N . ASN A 1 90 ? -12.369 -0.003 -10.602 1.00 90.38 90 ASN A N 1
ATOM 699 C CA . ASN A 1 90 ? -12.194 -0.993 -11.655 1.00 90.38 90 ASN A CA 1
ATOM 700 C C . ASN A 1 90 ? -12.407 -0.321 -13.029 1.00 90.38 90 ASN A C 1
ATOM 702 O O . ASN A 1 90 ? -13.473 0.259 -13.228 1.00 90.38 90 ASN A O 1
ATOM 706 N N . PRO A 1 91 ? -11.460 -0.406 -13.986 1.00 88.69 91 PRO A N 1
ATOM 707 C CA . PRO A 1 91 ? -10.185 -1.124 -13.925 1.00 88.69 91 PRO A CA 1
ATOM 708 C C . PRO A 1 91 ? -9.166 -0.485 -12.966 1.00 88.69 91 PRO A C 1
ATOM 710 O O . PRO A 1 91 ? -9.254 0.686 -12.616 1.00 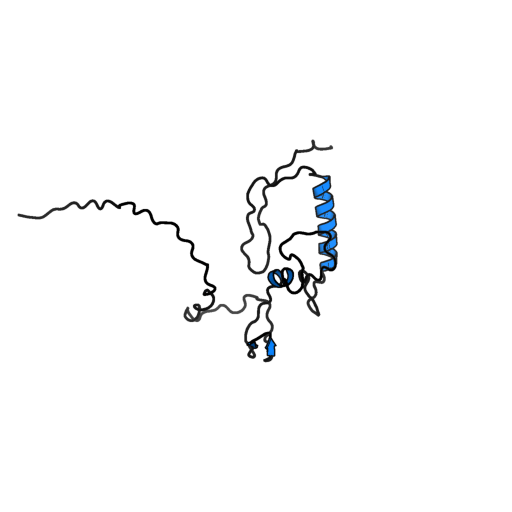88.69 91 PRO A O 1
ATOM 713 N N . ASN A 1 92 ? -8.173 -1.273 -12.548 1.00 91.75 92 ASN A N 1
ATOM 714 C CA . ASN A 1 92 ? -7.086 -0.822 -11.674 1.00 91.75 92 ASN A CA 1
ATOM 715 C C . ASN A 1 92 ? -5.726 -1.383 -12.153 1.00 91.75 92 ASN A C 1
ATOM 717 O O . ASN A 1 92 ? -5.233 -2.375 -11.605 1.00 91.75 92 ASN A O 1
ATOM 721 N N . PRO A 1 93 ? -5.123 -0.803 -13.211 1.00 91.56 93 PRO A N 1
ATOM 722 C CA . PRO A 1 93 ? -3.890 -1.294 -13.842 1.00 91.56 93 PRO A CA 1
ATOM 723 C C . PRO A 1 93 ? -2.604 -0.926 -13.064 1.00 91.56 93 PRO A C 1
ATOM 725 O O . PRO A 1 93 ? -1.592 -0.555 -13.654 1.00 91.56 93 PRO A O 1
ATOM 728 N N . HIS A 1 94 ? -2.624 -1.009 -11.730 1.00 92.06 94 HIS A N 1
ATOM 729 C CA . HIS A 1 94 ? -1.514 -0.569 -10.880 1.00 92.06 94 HIS A CA 1
ATOM 730 C C . HIS A 1 94 ? -0.211 -1.372 -11.084 1.00 92.06 94 HIS A C 1
ATOM 732 O O . HIS A 1 94 ? -0.196 -2.605 -11.125 1.00 92.06 94 HIS A O 1
ATOM 738 N N . LEU A 1 95 ? 0.922 -0.666 -11.111 1.00 93.44 95 LEU A N 1
ATOM 739 C CA . LEU A 1 95 ? 2.262 -1.216 -11.345 1.00 93.44 95 LEU A CA 1
ATOM 740 C C . LEU A 1 95 ? 2.995 -1.634 -10.056 1.00 93.44 95 LEU A C 1
ATOM 742 O O . LEU A 1 95 ? 4.191 -1.922 -10.094 1.00 93.44 95 LEU A O 1
ATOM 746 N N . SER A 1 96 ? 2.317 -1.697 -8.901 1.00 91.25 96 SER A N 1
ATOM 747 C CA . SER A 1 96 ? 2.958 -1.983 -7.596 1.00 91.25 96 SER A CA 1
ATOM 748 C C . SER A 1 96 ? 3.642 -3.354 -7.511 1.00 91.25 96 SER A C 1
ATOM 750 O O . SER A 1 96 ? 4.500 -3.552 -6.658 1.00 91.25 96 SER A O 1
ATOM 752 N N . PHE A 1 97 ? 3.270 -4.297 -8.382 1.00 93.00 97 PHE A N 1
ATOM 753 C CA . PHE A 1 97 ? 3.903 -5.615 -8.500 1.00 93.00 97 PHE A CA 1
ATOM 754 C C . PHE A 1 97 ? 4.856 -5.723 -9.705 1.00 93.00 97 PHE A C 1
ATOM 756 O O . PHE A 1 97 ? 5.288 -6.824 -10.036 1.00 93.00 97 PHE A O 1
ATOM 763 N N . GLY A 1 98 ? 5.192 -4.613 -10.368 1.00 90.56 98 GLY A N 1
ATOM 764 C CA . GLY A 1 98 ? 5.964 -4.615 -11.610 1.00 90.56 98 GLY A CA 1
ATOM 765 C C . GLY A 1 98 ? 5.179 -5.146 -12.817 1.00 90.56 98 GLY A C 1
ATOM 766 O O . GLY A 1 98 ? 3.995 -5.474 -12.729 1.00 90.56 98 GLY A O 1
ATOM 767 N N . ILE A 1 99 ? 5.855 -5.213 -13.963 1.00 91.12 99 ILE A N 1
ATOM 768 C CA . ILE A 1 99 ? 5.304 -5.635 -15.257 1.00 91.12 99 ILE A CA 1
ATOM 769 C C . ILE A 1 99 ? 6.420 -6.263 -16.111 1.00 91.12 99 ILE A C 1
ATOM 771 O O . ILE A 1 99 ? 7.600 -5.986 -15.889 1.00 91.12 99 ILE A O 1
ATOM 775 N N . GLY A 1 100 ? 6.061 -7.113 -17.077 1.00 90.81 100 GLY A N 1
ATOM 776 C CA . GLY A 1 100 ? 7.022 -7.795 -17.950 1.00 90.81 100 GLY A CA 1
ATOM 777 C C . GLY A 1 100 ? 7.846 -8.867 -17.228 1.00 90.81 100 GLY A C 1
ATOM 778 O O . GLY A 1 100 ? 7.361 -9.522 -16.308 1.00 90.81 100 GLY A O 1
ATOM 779 N N . GLU A 1 101 ? 9.101 -9.045 -17.643 1.00 92.56 101 GLU A N 1
ATOM 780 C CA . GLU A 1 101 ? 10.000 -10.119 -17.177 1.00 92.56 101 GLU A CA 1
ATOM 781 C C . GLU A 1 101 ? 10.348 -10.030 -15.678 1.00 92.56 101 GLU A C 1
ATOM 783 O O . GLU A 1 101 ? 10.697 -11.030 -15.055 1.00 92.56 101 GLU A O 1
ATOM 788 N N . HIS A 1 102 ? 10.222 -8.839 -15.083 1.00 92.50 102 HIS A N 1
ATOM 789 C CA . HIS A 1 102 ? 10.463 -8.574 -13.659 1.00 92.50 102 HIS A CA 1
ATOM 790 C C . HIS A 1 102 ? 9.168 -8.376 -12.850 1.00 92.50 102 HIS A C 1
ATOM 792 O O . HIS A 1 102 ? 9.171 -7.755 -11.786 1.00 92.50 102 HIS A O 1
ATOM 798 N N . LEU A 1 103 ? 8.052 -8.920 -13.341 1.00 92.62 103 LEU A N 1
ATOM 799 C CA . LEU A 1 103 ? 6.808 -9.067 -12.591 1.00 92.62 103 LEU A CA 1
ATOM 800 C C . LEU A 1 103 ? 7.041 -9.845 -11.279 1.00 92.62 103 LEU A C 1
ATOM 802 O O . LEU A 1 103 ? 7.641 -10.919 -11.266 1.00 92.62 103 LEU A O 1
ATOM 806 N N . CYS A 1 104 ? 6.532 -9.320 -10.165 1.00 95.06 104 CYS A N 1
ATOM 807 C CA . CYS A 1 104 ? 6.743 -9.879 -8.834 1.00 95.06 104 CYS A CA 1
ATOM 808 C C . CYS A 1 104 ? 6.117 -11.277 -8.694 1.00 95.06 104 CYS A C 1
ATOM 810 O O . CYS A 1 104 ? 4.894 -11.426 -8.631 1.00 95.06 104 CYS A O 1
ATOM 812 N N . LEU A 1 105 ? 6.973 -12.294 -8.558 1.00 96.81 105 LEU A N 1
ATOM 813 C CA . LEU A 1 105 ? 6.589 -13.686 -8.303 1.00 96.81 105 LEU A CA 1
ATOM 814 C C . LEU A 1 105 ? 5.699 -13.821 -7.050 1.00 96.81 105 LEU A C 1
ATOM 816 O O . LEU A 1 105 ? 4.709 -14.548 -7.055 1.00 96.81 105 LEU A O 1
ATOM 820 N N . GLY A 1 106 ? 5.999 -13.043 -6.004 1.00 96.50 106 GLY A N 1
ATOM 821 C CA . GLY A 1 106 ? 5.252 -13.012 -4.743 1.00 96.50 106 GLY A CA 1
ATOM 822 C C . GLY A 1 106 ? 3.876 -12.334 -4.803 1.00 96.50 106 GLY A C 1
ATOM 823 O O . GLY A 1 106 ? 3.180 -12.326 -3.790 1.00 96.50 106 GLY A O 1
ATOM 824 N N . ARG A 1 107 ? 3.436 -11.787 -5.952 1.00 96.19 107 ARG A N 1
ATOM 825 C CA . ARG A 1 107 ? 2.185 -10.999 -6.059 1.00 96.19 107 ARG A CA 1
ATOM 826 C C . ARG A 1 107 ? 0.923 -11.722 -5.578 1.00 96.19 107 ARG A C 1
ATOM 828 O O . ARG A 1 107 ? -0.036 -11.071 -5.174 1.00 96.19 107 ARG A O 1
ATOM 835 N N . TYR A 1 108 ? 0.898 -13.052 -5.657 1.00 96.19 108 TYR A N 1
ATOM 836 C CA . TYR A 1 108 ? -0.229 -13.865 -5.195 1.00 96.19 108 TYR A CA 1
ATOM 837 C C . TYR A 1 108 ? -0.180 -14.106 -3.683 1.00 96.19 108 TYR A C 1
ATOM 839 O O . TYR A 1 108 ? -1.205 -13.959 -3.022 1.00 96.19 108 TYR A O 1
ATOM 847 N N . LEU A 1 109 ? 1.008 -14.388 -3.135 1.00 97.94 109 LEU A N 1
ATOM 848 C CA . LEU A 1 109 ? 1.225 -14.543 -1.696 1.00 97.94 109 LEU A CA 1
ATOM 849 C C . LEU A 1 109 ? 0.912 -13.236 -0.956 1.00 97.94 109 LEU A C 1
ATOM 851 O O . LEU A 1 109 ? 0.054 -13.235 -0.083 1.00 97.94 109 LEU A O 1
ATOM 855 N N . ALA A 1 110 ? 1.467 -12.107 -1.406 1.00 97.06 110 ALA A N 1
ATOM 856 C CA . ALA A 1 110 ? 1.213 -10.796 -0.804 1.00 97.0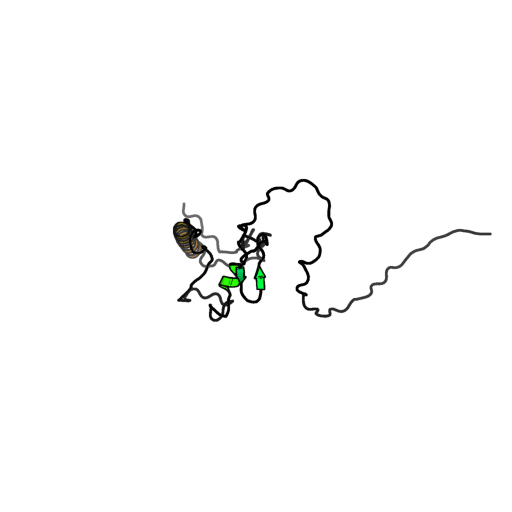6 110 ALA A CA 1
ATOM 857 C C . ALA A 1 110 ? -0.281 -10.400 -0.812 1.00 97.06 110 ALA A C 1
ATOM 859 O O . ALA A 1 110 ? -0.758 -9.727 0.099 1.00 97.06 110 ALA A O 1
ATOM 860 N N . ARG A 1 111 ? -1.050 -10.832 -1.825 1.00 95.56 111 ARG A N 1
ATOM 861 C CA . ARG A 1 111 ? -2.511 -10.628 -1.884 1.00 95.56 111 ARG A CA 1
ATOM 862 C C . ARG A 1 111 ? -3.280 -11.558 -0.937 1.00 95.56 111 ARG A C 1
ATOM 864 O O . ARG A 1 111 ? -4.309 -11.143 -0.408 1.00 95.56 111 ARG A O 1
ATOM 871 N N . LEU A 1 112 ? -2.797 -12.782 -0.717 1.00 97.75 112 LEU A N 1
ATOM 872 C CA . LEU A 1 112 ? -3.350 -13.711 0.272 1.00 97.75 112 LEU A CA 1
ATOM 873 C C . LEU A 1 112 ? -3.087 -13.207 1.698 1.00 97.75 112 LEU A C 1
ATOM 875 O O . LEU A 1 112 ? -4.027 -13.080 2.479 1.00 97.75 112 LEU A O 1
ATOM 879 N N . GLU A 1 113 ? -1.836 -12.857 2.001 1.00 98.12 113 GLU A N 1
ATOM 880 C CA . GLU A 1 113 ? -1.405 -12.289 3.283 1.00 98.12 113 GLU A CA 1
ATOM 881 C C . GLU A 1 113 ? -2.202 -11.026 3.617 1.00 98.12 113 GLU A C 1
ATOM 883 O O . GLU A 1 113 ? -2.815 -10.956 4.679 1.00 98.12 113 GLU A O 1
ATOM 888 N N . LEU A 1 114 ? -2.289 -10.067 2.686 1.00 96.38 114 LEU A N 1
ATOM 889 C CA . LEU A 1 114 ? -3.056 -8.836 2.888 1.00 96.38 114 LEU A CA 1
ATOM 890 C C . LEU A 1 114 ? -4.545 -9.115 3.150 1.00 96.38 114 LEU A C 1
ATOM 892 O O . LEU A 1 114 ? -5.132 -8.475 4.020 1.00 96.38 114 LEU A O 1
ATOM 896 N N . ARG A 1 115 ? -5.158 -10.083 2.451 1.00 96.81 115 ARG A N 1
ATOM 897 C CA . ARG A 1 115 ? -6.551 -10.485 2.707 1.00 96.81 115 ARG A CA 1
ATOM 898 C C . ARG A 1 115 ? -6.722 -11.051 4.118 1.00 96.81 115 ARG A C 1
ATOM 900 O O . ARG A 1 115 ? -7.635 -10.621 4.813 1.00 96.81 115 ARG A O 1
ATOM 907 N N . VAL A 1 116 ? -5.870 -11.990 4.532 1.00 98.00 116 VAL A N 1
ATOM 908 C CA . VAL A 1 116 ? -5.964 -12.640 5.854 1.00 98.00 116 VAL A CA 1
ATOM 909 C C . VAL A 1 116 ? -5.686 -11.643 6.983 1.00 98.00 116 VAL A C 1
ATOM 911 O O . VAL A 1 116 ? -6.409 -11.626 7.976 1.00 98.00 116 VAL A O 1
ATOM 914 N N . ILE A 1 117 ? -4.686 -10.774 6.818 1.00 97.50 117 ILE A N 1
ATOM 915 C CA . ILE A 1 117 ? -4.313 -9.763 7.815 1.00 97.50 117 ILE A CA 1
ATOM 916 C C . ILE A 1 117 ? -5.418 -8.710 7.970 1.00 97.50 117 ILE A C 1
ATOM 918 O O . ILE A 1 117 ? -5.802 -8.411 9.099 1.00 97.50 117 ILE A O 1
ATOM 922 N N . LEU A 1 118 ? -5.969 -8.172 6.874 1.00 95.75 118 LEU A N 1
ATOM 923 C CA . LEU A 1 118 ? -7.052 -7.183 6.957 1.00 95.75 118 LEU A CA 1
ATOM 924 C C . LEU A 1 118 ? -8.339 -7.785 7.534 1.00 95.75 118 LEU A C 1
ATOM 926 O O . LEU A 1 118 ? -8.948 -7.174 8.408 1.00 95.75 118 LEU A O 1
ATOM 930 N N . ASP A 1 119 ? -8.730 -8.984 7.099 1.00 96.62 119 ASP A N 1
ATOM 931 C CA . ASP A 1 119 ? -9.910 -9.684 7.622 1.00 96.62 119 ASP A CA 1
ATOM 932 C C . ASP A 1 119 ? -9.770 -9.993 9.126 1.00 96.62 119 ASP A C 1
ATOM 934 O O . ASP A 1 119 ? -10.688 -9.734 9.906 1.00 96.62 119 ASP A O 1
ATOM 938 N N . GLY A 1 120 ? -8.588 -10.448 9.557 1.00 95.81 120 GLY A N 1
ATOM 939 C CA . GLY A 1 120 ? -8.271 -10.664 10.969 1.00 95.81 120 GLY A CA 1
ATOM 940 C C . GLY A 1 120 ? -8.323 -9.377 11.799 1.00 95.81 120 GLY A C 1
ATOM 941 O O . GLY A 1 120 ? -8.990 -9.347 12.834 1.00 95.81 120 GLY A O 1
ATOM 942 N N . ILE A 1 121 ? -7.675 -8.300 11.337 1.00 95.06 121 ILE A N 1
ATOM 943 C CA . ILE A 1 121 ? -7.649 -7.00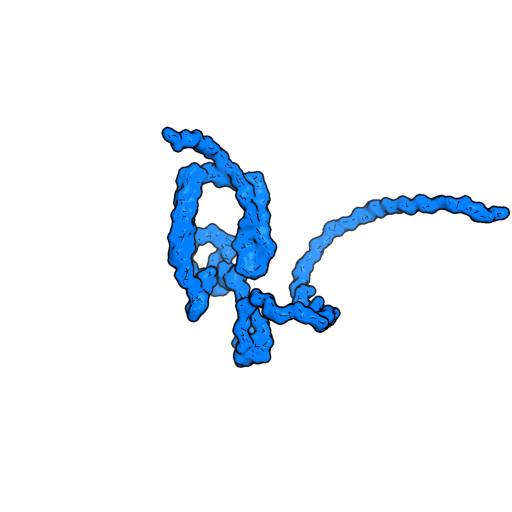2 12.034 1.00 95.06 121 ILE A CA 1
ATOM 944 C C . ILE A 1 121 ? -9.058 -6.416 12.167 1.00 95.06 121 ILE A C 1
ATOM 946 O O . ILE A 1 121 ? -9.443 -6.027 13.269 1.00 95.06 121 ILE A O 1
ATOM 950 N N . LEU A 1 122 ? -9.844 -6.387 11.086 1.00 93.62 122 LEU A N 1
ATOM 951 C CA . LEU A 1 122 ? -11.180 -5.774 11.080 1.00 93.62 122 LEU A CA 1
ATOM 952 C C . LEU A 1 122 ? -12.185 -6.537 11.962 1.00 93.62 122 LEU A C 1
ATOM 954 O O . LEU A 1 122 ? -13.051 -5.919 12.579 1.00 93.62 122 LEU A O 1
ATOM 958 N N . ARG A 1 123 ? -12.057 -7.867 12.080 1.00 93.50 123 ARG A N 1
ATOM 959 C CA . ARG A 1 123 ? -12.872 -8.682 13.006 1.00 93.50 123 ARG A CA 1
ATOM 960 C C . ARG A 1 123 ? -12.411 -8.556 14.462 1.00 93.50 123 ARG A C 1
ATOM 962 O O . ARG A 1 123 ? -13.235 -8.534 15.384 1.00 93.50 123 ARG A O 1
ATOM 969 N N . ALA A 1 124 ? -11.099 -8.490 14.690 1.00 92.75 124 ALA A N 1
ATOM 970 C CA . ALA A 1 124 ? -10.525 -8.376 16.026 1.00 92.75 124 ALA A CA 1
ATOM 971 C C . ALA A 1 124 ? -10.796 -6.996 16.647 1.00 92.75 124 ALA A C 1
ATOM 973 O O . ALA A 1 124 ? -11.305 -6.936 17.770 1.00 92.75 124 ALA A O 1
ATOM 974 N N . PHE A 1 125 ? -10.548 -5.919 15.898 1.00 94.62 125 PHE A N 1
ATOM 975 C CA . PHE A 1 125 ? -10.539 -4.531 16.372 1.00 94.62 125 PHE A CA 1
ATOM 976 C C . PHE A 1 125 ? -11.484 -3.637 15.533 1.00 94.62 125 PHE A C 1
ATOM 978 O O . PHE A 1 125 ? -11.022 -2.749 14.813 1.00 94.62 125 PHE A O 1
ATOM 985 N N . PRO A 1 126 ? -12.813 -3.859 15.584 1.00 93.31 126 PRO A N 1
ATOM 986 C CA . PRO A 1 126 ? -13.779 -3.141 14.741 1.00 93.31 126 PRO A CA 1
ATOM 987 C C . PRO A 1 126 ? -13.911 -1.645 15.077 1.00 93.31 126 PRO A C 1
ATOM 989 O O . PRO A 1 126 ? -14.439 -0.884 14.273 1.00 93.31 126 PRO A O 1
ATOM 992 N N . ASP A 1 127 ? -13.437 -1.218 16.250 1.00 95.19 127 ASP A N 1
ATOM 993 C CA . ASP A 1 127 ? -13.415 0.167 16.731 1.00 95.19 127 ASP A CA 1
ATOM 994 C C . ASP A 1 127 ? -12.014 0.813 16.643 1.00 95.19 127 ASP A C 1
ATOM 996 O O . ASP A 1 127 ? -11.753 1.846 17.266 1.00 95.19 127 ASP A O 1
ATOM 1000 N N . MET A 1 128 ? -11.091 0.207 15.885 1.00 96.00 128 MET A N 1
ATOM 1001 C CA . MET A 1 128 ? -9.714 0.685 15.776 1.00 96.00 128 MET A CA 1
ATOM 1002 C C . MET A 1 128 ? -9.629 2.065 15.108 1.00 96.00 128 MET A C 1
ATOM 1004 O O . MET A 1 128 ? -10.029 2.255 13.961 1.00 96.00 128 MET A O 1
ATOM 1008 N N . THR A 1 129 ? -9.022 3.018 15.812 1.00 96.25 129 THR A N 1
ATOM 1009 C CA . THR A 1 129 ? -8.841 4.413 15.385 1.00 96.25 129 THR A CA 1
ATOM 1010 C C . THR A 1 129 ? -7.377 4.853 15.515 1.00 96.25 129 THR A C 1
ATOM 1012 O O . THR A 1 129 ? -6.663 4.341 16.382 1.00 96.25 129 THR A O 1
ATOM 1015 N N . PRO A 1 130 ? -6.882 5.799 14.691 1.00 96.19 130 PRO A N 1
ATOM 1016 C CA . PRO A 1 130 ? -5.556 6.390 14.880 1.00 96.19 130 PRO A CA 1
ATOM 1017 C C . PRO A 1 130 ? -5.440 7.100 16.237 1.00 96.19 130 PRO A C 1
ATOM 1019 O O . PRO A 1 130 ? -6.338 7.837 16.642 1.00 96.19 130 PRO A O 1
ATOM 1022 N N . ALA A 1 131 ? -4.322 6.899 16.935 1.00 96.62 131 ALA A N 1
ATOM 1023 C CA . ALA A 1 131 ? -4.065 7.446 18.273 1.00 96.62 131 ALA A CA 1
ATOM 1024 C C . ALA A 1 131 ? -2.924 8.481 18.321 1.00 96.62 131 ALA A C 1
ATOM 1026 O O . ALA A 1 131 ? -2.578 8.961 19.399 1.00 96.62 131 ALA A O 1
ATOM 1027 N N . GLY A 1 132 ? -2.330 8.800 17.172 1.00 95.69 132 GLY A N 1
ATOM 1028 C CA . GLY A 1 132 ? -1.222 9.737 17.008 1.00 95.69 132 GLY A CA 1
ATOM 1029 C C . GLY A 1 132 ? -0.685 9.691 15.578 1.00 95.69 132 GLY A C 1
ATOM 1030 O O . GLY A 1 132 ? -1.121 8.860 14.778 1.00 95.69 132 GLY A O 1
ATOM 1031 N N . ASP A 1 133 ? 0.258 10.576 15.259 1.00 96.69 133 ASP A N 1
ATOM 1032 C CA . ASP A 1 133 ? 0.815 10.674 13.909 1.00 96.69 133 ASP A CA 1
ATOM 1033 C C . ASP A 1 133 ? 1.624 9.422 13.510 1.00 96.69 133 ASP A C 1
ATOM 1035 O O . ASP A 1 133 ? 2.351 8.853 14.336 1.00 96.69 133 ASP A O 1
ATOM 1039 N N . PRO A 1 134 ? 1.550 8.987 12.238 1.00 96.69 134 PRO A N 1
ATOM 1040 C CA . PRO A 1 134 ? 2.393 7.917 11.727 1.00 96.69 134 PRO A CA 1
ATOM 1041 C C . PRO A 1 134 ? 3.858 8.347 11.596 1.00 96.69 134 PRO A C 1
ATOM 1043 O O . PRO A 1 134 ? 4.171 9.402 11.042 1.00 96.69 134 PRO A O 1
ATOM 1046 N N . VAL A 1 135 ? 4.7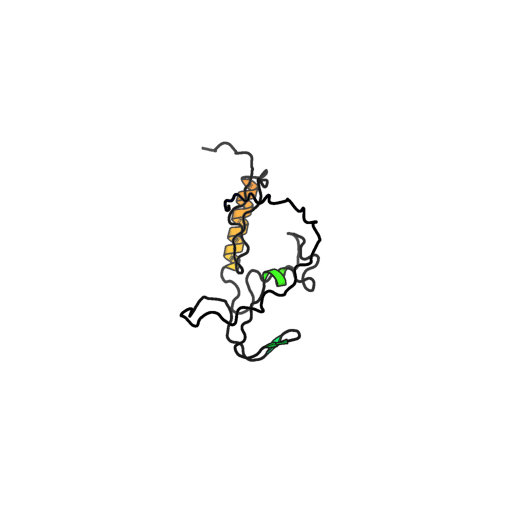76 7.465 11.991 1.00 96.75 135 VAL A N 1
ATOM 1047 C CA . VAL A 1 135 ? 6.208 7.616 11.701 1.00 96.75 135 VAL A CA 1
ATOM 1048 C C . VAL A 1 135 ? 6.525 6.842 10.428 1.00 96.75 135 VAL A C 1
ATOM 1050 O O . VAL A 1 135 ? 6.368 5.621 10.382 1.00 96.75 135 VAL A O 1
ATOM 1053 N N . TRP A 1 136 ? 6.992 7.528 9.389 1.00 95.88 136 TRP A N 1
ATOM 1054 C CA . TRP A 1 136 ? 7.371 6.907 8.118 1.00 95.88 136 TRP A CA 1
ATOM 1055 C C . TRP A 1 136 ? 8.733 6.189 8.183 1.00 95.88 136 TRP A C 1
ATOM 1057 O O . TRP A 1 136 ? 9.565 6.413 9.069 1.00 95.88 136 TRP A O 1
ATOM 1067 N N . VAL A 1 137 ? 8.968 5.293 7.224 1.00 95.94 137 VAL A N 1
ATOM 1068 C CA . VAL A 1 137 ? 10.299 4.758 6.918 1.00 95.94 137 VAL A CA 1
ATOM 1069 C C . VAL A 1 137 ? 10.991 5.699 5.933 1.00 95.94 137 VAL A C 1
ATOM 1071 O O . VAL A 1 137 ? 10.527 5.877 4.811 1.00 95.94 137 VAL A O 1
ATOM 1074 N N . GLU A 1 138 ? 12.132 6.253 6.339 1.00 93.31 138 GLU A N 1
ATOM 1075 C CA . GLU A 1 138 ? 13.015 7.061 5.490 1.00 93.31 138 GLU A CA 1
ATOM 1076 C C . GLU A 1 138 ? 13.640 6.209 4.372 1.00 93.31 138 GLU A C 1
ATOM 1078 O O . GLU A 1 138 ? 14.726 5.645 4.532 1.00 93.31 138 GLU A O 1
ATOM 1083 N N . SER A 1 139 ? 12.949 6.083 3.237 1.00 90.50 139 SER A N 1
ATOM 1084 C CA . SER A 1 139 ? 13.493 5.451 2.035 1.00 90.50 139 SER A CA 1
ATOM 1085 C C . SER A 1 139 ? 12.874 5.980 0.740 1.00 90.50 139 SER A C 1
ATOM 1087 O O . SER A 1 139 ? 11.738 6.442 0.702 1.00 90.50 139 SER A O 1
ATOM 1089 N N . ASN A 1 140 ? 13.624 5.852 -0.356 1.00 87.44 140 ASN A N 1
ATOM 1090 C CA . ASN A 1 140 ? 13.178 6.165 -1.712 1.00 87.44 140 ASN A CA 1
ATOM 1091 C C . ASN A 1 140 ? 12.625 4.951 -2.485 1.00 87.44 140 ASN A C 1
ATOM 1093 O O . ASN A 1 140 ? 12.103 5.128 -3.582 1.00 87.44 140 ASN A O 1
ATOM 1097 N N . ASN A 1 141 ? 12.754 3.731 -1.948 1.00 85.12 141 ASN A N 1
ATOM 1098 C CA . ASN A 1 141 ? 12.326 2.490 -2.609 1.00 85.12 141 ASN A CA 1
ATOM 1099 C C . ASN A 1 141 ? 11.210 1.722 -1.878 1.00 85.12 141 ASN A C 1
ATOM 1101 O O . ASN A 1 141 ? 10.666 0.779 -2.444 1.00 85.12 141 ASN A O 1
ATOM 1105 N N . HIS A 1 142 ? 10.856 2.124 -0.655 1.00 87.31 142 HIS A N 1
ATOM 1106 C CA . HIS A 1 142 ? 9.764 1.543 0.125 1.00 87.31 142 HIS A CA 1
ATOM 1107 C C . HIS A 1 142 ? 8.947 2.668 0.762 1.00 87.31 142 HIS A C 1
ATOM 1109 O O . HIS A 1 142 ? 9.500 3.498 1.478 1.00 87.31 142 HIS A O 1
ATOM 1115 N N . THR A 1 143 ? 7.635 2.668 0.537 1.00 91.75 143 THR A N 1
ATOM 1116 C CA . THR A 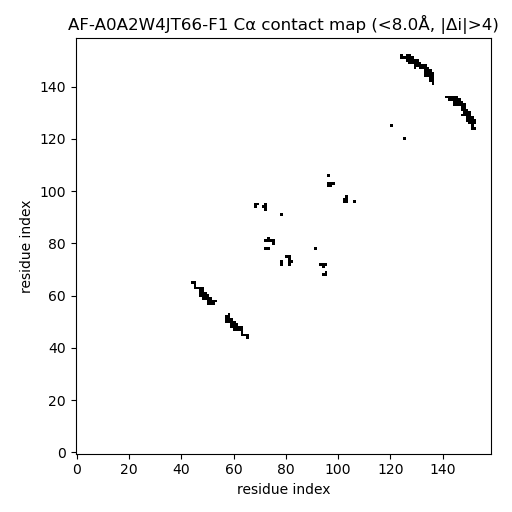1 143 ? 6.686 3.572 1.200 1.00 91.75 143 THR A CA 1
ATOM 1117 C C . THR A 1 143 ? 5.965 2.779 2.284 1.00 91.75 143 THR A C 1
ATOM 1119 O O . THR A 1 143 ? 5.079 1.984 1.980 1.00 91.75 143 THR A O 1
ATOM 1122 N N . ALA A 1 144 ? 6.389 2.941 3.537 1.00 93.62 144 ALA A N 1
ATOM 1123 C CA . ALA A 1 144 ? 5.889 2.169 4.673 1.00 93.62 144 ALA A CA 1
ATOM 1124 C C . ALA A 1 144 ? 5.928 2.987 5.971 1.00 93.62 144 ALA A C 1
ATOM 1126 O O . ALA A 1 144 ? 6.732 3.912 6.109 1.00 93.62 144 ALA A O 1
ATOM 1127 N N . PHE A 1 145 ? 5.098 2.605 6.940 1.00 95.44 145 PHE A N 1
ATOM 1128 C CA . PHE A 1 145 ? 5.164 3.122 8.304 1.00 95.44 145 PHE A CA 1
ATOM 1129 C C . PHE A 1 145 ? 6.152 2.303 9.142 1.00 95.44 145 PHE A C 1
ATOM 1131 O O . PHE A 1 145 ? 6.134 1.075 9.118 1.00 95.44 145 PHE A O 1
ATOM 1138 N N . ARG A 1 146 ? 6.996 2.994 9.912 1.00 95.94 146 ARG A N 1
ATOM 1139 C CA . ARG A 1 146 ? 7.795 2.429 11.008 1.00 95.94 146 ARG A CA 1
ATOM 1140 C C . ARG A 1 146 ? 6.915 2.178 12.235 1.00 95.94 146 ARG A C 1
ATOM 1142 O O . ARG A 1 146 ? 7.107 1.191 12.935 1.00 95.94 146 ARG A O 1
ATOM 1149 N N . SER A 1 147 ? 5.961 3.072 12.483 1.00 96.75 147 SER A N 1
ATOM 1150 C CA . SER A 1 147 ? 4.905 2.908 13.481 1.00 96.75 147 SER A CA 1
ATOM 1151 C C . SER A 1 147 ? 3.664 3.711 13.086 1.00 96.75 147 SER A C 1
ATOM 1153 O O . SER A 1 147 ? 3.761 4.782 12.489 1.00 96.75 147 SER A O 1
ATOM 1155 N N . LEU A 1 148 ? 2.496 3.182 13.443 1.00 96.94 148 LEU A N 1
ATOM 1156 C CA . LEU A 1 148 ? 1.196 3.840 13.338 1.00 96.94 148 LEU A CA 1
ATOM 1157 C C . LEU A 1 148 ? 0.484 3.627 14.684 1.00 96.94 148 LEU A C 1
ATOM 1159 O O . LEU A 1 148 ? 0.036 2.510 14.946 1.00 96.94 148 LEU A O 1
ATOM 1163 N N . PRO A 1 149 ? 0.438 4.632 15.577 1.00 97.00 149 PRO A N 1
ATOM 1164 C CA . PRO A 1 149 ? -0.249 4.502 16.858 1.00 97.00 149 PRO A CA 1
ATOM 1165 C C . PRO A 1 149 ? -1.756 4.319 16.648 1.00 97.00 149 PRO A C 1
ATOM 1167 O O . PRO A 1 149 ? -2.378 5.099 15.928 1.00 97.00 149 PRO A O 1
ATOM 1170 N N . VAL A 1 150 ? -2.356 3.325 17.306 1.00 96.94 150 VAL A N 1
ATOM 1171 C CA . VAL A 1 150 ? -3.800 3.041 17.235 1.00 96.94 150 VAL A CA 1
ATOM 1172 C C . VAL A 1 150 ? -4.415 2.843 18.619 1.00 96.94 150 VAL A C 1
ATOM 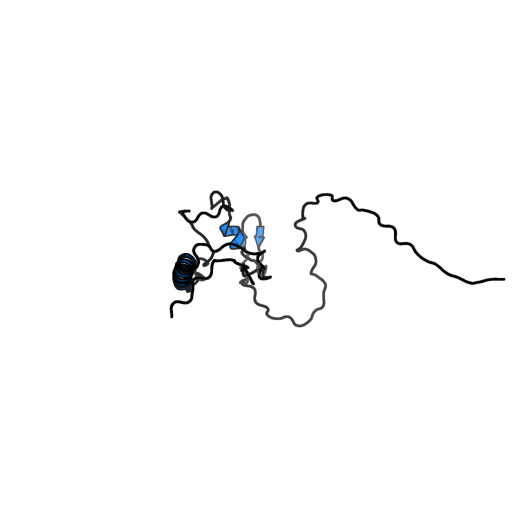1174 O O . VAL A 1 150 ? -3.729 2.486 19.577 1.00 96.94 150 VAL A O 1
ATOM 1177 N N . ARG A 1 151 ? -5.724 3.080 18.710 1.00 96.69 151 ARG A N 1
ATOM 1178 C CA . ARG A 1 151 ? -6.579 2.874 19.881 1.00 96.69 151 ARG A CA 1
ATOM 1179 C C . ARG A 1 151 ? -7.736 1.965 19.480 1.00 96.69 151 ARG A C 1
ATOM 1181 O O . ARG A 1 151 ? -8.320 2.158 18.423 1.00 96.69 151 ARG A O 1
ATOM 1188 N N . PHE A 1 152 ? -8.065 1.013 20.337 1.00 95.50 152 PHE A N 1
ATOM 1189 C CA . PHE A 1 152 ? -9.212 0.111 20.232 1.00 95.50 152 PHE A CA 1
ATOM 1190 C C . PHE A 1 152 ? -9.654 -0.257 21.654 1.00 95.50 152 PHE A C 1
ATOM 1192 O O . PHE A 1 152 ? -8.873 -0.097 22.600 1.00 95.50 152 PHE A O 1
ATOM 1199 N N . THR A 1 153 ? -10.870 -0.763 21.821 1.00 94.12 153 THR A N 1
ATOM 1200 C CA . THR A 1 153 ? -11.360 -1.278 23.104 1.00 94.12 153 THR A CA 1
ATOM 1201 C C . THR A 1 153 ? -10.829 -2.699 23.309 1.00 94.12 153 THR A C 1
ATOM 1203 O O . THR A 1 153 ? -11.136 -3.580 22.500 1.00 94.12 153 THR A O 1
ATOM 1206 N N . PRO A 1 154 ? -10.040 -2.982 24.364 1.00 88.31 154 PRO A N 1
ATOM 1207 C CA . PRO A 1 154 ? -9.574 -4.338 24.625 1.00 88.31 154 PRO A CA 1
ATOM 1208 C C . PRO A 1 154 ? -10.758 -5.266 24.912 1.00 88.31 154 PRO A C 1
ATOM 1210 O O . PRO A 1 154 ? -11.461 -5.105 25.909 1.00 88.31 154 PRO A O 1
ATOM 1213 N N . LYS A 1 155 ? -10.968 -6.268 24.053 1.00 80.88 155 LYS A N 1
ATOM 1214 C CA . LYS A 1 155 ? -11.823 -7.411 24.394 1.00 80.88 155 LYS A CA 1
ATOM 1215 C C . LYS A 1 155 ? -11.144 -8.184 25.537 1.00 80.88 155 LYS A C 1
ATOM 1217 O O . LYS A 1 155 ? -9.924 -8.365 25.474 1.00 80.88 155 LYS A O 1
ATOM 1222 N N . PRO A 1 156 ? -11.880 -8.641 26.568 1.00 74.81 156 PRO A N 1
ATOM 1223 C CA . PRO A 1 156 ? -11.304 -9.511 27.589 1.00 74.81 156 PRO A CA 1
ATOM 1224 C C . PRO A 1 156 ? -10.758 -10.781 26.927 1.00 74.81 156 PRO A C 1
ATOM 1226 O O . PRO A 1 156 ? -11.350 -11.288 25.970 1.00 74.81 156 PRO A O 1
ATOM 1229 N N . ALA A 1 157 ? -9.621 -11.275 27.419 1.00 68.50 157 ALA A N 1
ATOM 1230 C CA . ALA A 1 157 ? -9.000 -12.478 26.882 1.00 68.50 157 ALA A CA 1
ATOM 1231 C C . ALA A 1 157 ? -9.960 -13.669 27.022 1.00 68.50 157 ALA A C 1
ATOM 1233 O O . ALA A 1 157 ? -10.389 -13.999 28.126 1.00 68.50 157 ALA A O 1
ATOM 1234 N N . GLN A 1 158 ? -10.303 -14.291 25.894 1.00 61.88 158 GLN A N 1
ATOM 1235 C CA . GLN A 1 158 ? -11.016 -15.564 25.879 1.00 61.88 158 GLN A CA 1
ATOM 1236 C C . GLN A 1 158 ? -9.980 -16.658 26.137 1.00 61.88 158 GLN A C 1
ATOM 1238 O O . GLN A 1 158 ? -8.985 -16.741 25.415 1.00 61.88 158 GLN A O 1
ATOM 1243 N N . ASN A 1 159 ? -10.190 -17.416 27.210 1.00 45.31 159 ASN A N 1
ATOM 1244 C CA . ASN A 1 159 ? -9.219 -18.308 27.839 1.00 45.31 159 ASN A CA 1
ATOM 1245 C C . ASN A 1 159 ? -9.850 -19.677 28.104 1.00 45.31 159 ASN A C 1
ATOM 1247 O O . ASN A 1 159 ? -11.075 -19.702 28.352 1.00 45.31 159 ASN A O 1
#

Nearest PDB structures (foldseek):
  5li7-assembly1_B  TM=9.646E-01  e=3.000E-07  Mycobacterium tuberculosis CDC1551
  3ejd-assembly1_B  TM=9.581E-01  e=2.011E-07  Bacillus subtilis
  5li6-assembly1_B  TM=9.642E-01  e=3.427E-07  Mycobacterium tuberculosis CDC1551
  5li8-assembly1_A  TM=9.514E-01  e=4.186E-07  Mycobacterium tuberculosis CDC1551
  3eje-assembly3_F  TM=9.586E-01  e=5.843E-07  Bacillus subtilis

Radius of gyration: 26.48 Å; Cα contacts (8 Å, |Δi|>4): 94; chains: 1; bounding box: 60×74×59 Å

Solvent-accessible surface area (backbone atoms only — not comparable to full-atom values): 11254 Å² total; per-residue (Å²): 142,76,88,88,86,86,86,84,82,82,86,77,86,78,84,77,81,91,73,94,72,83,86,74,95,80,82,88,83,85,75,96,84,71,79,95,71,96,77,82,87,78,94,70,87,58,74,79,42,75,65,46,75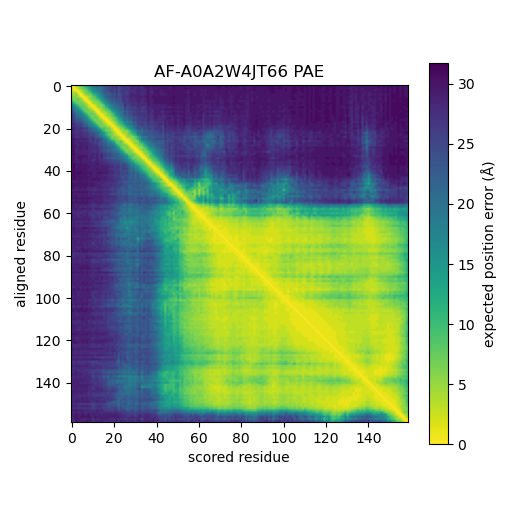,56,89,100,42,84,46,54,64,67,52,84,63,80,82,60,52,79,53,64,58,42,30,72,94,80,32,86,66,42,88,60,93,62,93,78,64,74,86,70,92,65,48,90,48,50,63,76,98,68,39,46,84,57,56,62,56,56,53,50,50,52,50,53,52,50,55,50,46,51,70,74,42,75,68,59,40,80,63,54,80,67,40,67,45,97,57,94,87,51,94,49,70,72,43,70,44,66,42,58,80,84,72,79,84,88,127

pLDDT: mean 71.7, std 28.01, range [25.17, 98.12]

Sequence (159 aa):
MRPLSGSGSSCSTRTRRRSSATIPICWTARSKRCSAGSLRRRTVFGSPLRTSRSAAKKIKKGDWLVTWLVSANRDEEVFENPDAFDVTRNPNPHLSFGIGEHLCLGRYLARLELRVILDGILRAFPDMTPAGDPVWVESNNHTAFRSLPVRFTPKPAQN

Mean predicted aligned error: 15.79 Å